Protein AF-A0A1Y4AVF8-F1 (afdb_monomer)

Nearest PDB structures (foldseek):
  4cxf-assembly1_A  TM=6.634E-01  e=3.745E-03  Cupriavidus metallidurans CH34
  5wur-assembly1_A  TM=6.725E-01  e=2.501E-02  Bacillus subtilis subsp. subtilis str. 168
  5wuq-assembly1_A  TM=6.582E-01  e=2.906E-02  Bacillus subtilis subsp. subtilis str. 168
  8z6g-assembly3_F  TM=5.739E-01  e=2.906E-02  Pseudomonas aeruginosa
  8z6g-assembly1_B  TM=5.654E-01  e=3.549E-02  Pseudomonas aeruginosa

Secondary structure (DSSP, 8-state):
--HHHHHHHHHTT-THHHHHHHHHHHHHHHHHHHHHH--HHHHHHHHHHHHHHHHHHTTT---SSHHHHHHHHHHHHHHHHHHHHHTT----HHHHHHHHHHTTS-TT----SHHHHHHHHHHHHHHHHHS-HHHHHHHIIIIIS---S--

Solvent-accessible surface area (backbone atoms only — not comparable to full-atom values): 8535 Å² total; per-residue (Å²): 135,56,66,68,58,41,52,48,29,31,62,70,69,39,75,62,24,55,55,56,44,42,72,74,42,36,69,60,44,47,48,30,20,33,35,50,50,73,36,74,65,63,23,53,51,36,50,55,53,30,50,53,50,51,57,66,48,28,56,86,62,79,70,93,51,51,68,62,54,52,48,52,48,32,48,54,46,21,51,51,50,31,50,65,69,37,76,76,75,68,90,54,73,41,55,53,61,48,57,67,41,52,87,72,48,76,85,84,72,81,77,80,45,71,67,55,50,52,51,48,52,53,49,54,52,48,55,54,66,74,41,54,70,71,58,36,49,52,50,40,38,43,73,71,44,31,46,74,93,74,132

Mean predicted aligned error: 6.61 Å

Radius of gyration: 16.79 Å; Cα contacts (8 Å, |Δi|>4): 113; chains: 1; bounding box: 40×38×42 Å

Foldseek 3Di:
DDLQVLLVCLQVVHPVSLVVCCVVCVVLLLQLLCLQQVDNVLSVVLSVVLSVVVSVPRPPDDDPDNNLVSSVSSNVSSNVSNCVVPVPDDDDNVVVLVVVCVVVDDPDDPPPDPVSVVVVVVVVVVVLVPDDPVVSVVCCVVNVSSHDPPD

Structure (mmCIF, N/CA/C/O backbone):
data_AF-A0A1Y4AVF8-F1
#
_entry.id   AF-A0A1Y4AVF8-F1
#
loop_
_atom_site.group_PDB
_atom_site.id
_atom_site.type_symbol
_atom_site.label_atom_id
_atom_site.label_alt_id
_atom_site.label_comp_id
_atom_site.label_asym_id
_atom_site.label_entity_id
_atom_site.label_seq_id
_atom_site.pdbx_PDB_ins_code
_atom_site.Cartn_x
_atom_site.Cartn_y
_atom_site.Cartn_z
_atom_site.occupancy
_atom_site.B_iso_or_equiv
_atom_site.auth_seq_id
_atom_site.auth_comp_id
_atom_site.auth_asym_id
_atom_site.auth_atom_id
_atom_site.pdbx_PDB_model_num
ATOM 1 N N . MET A 1 1 ? -3.841 -8.814 15.490 1.00 88.88 1 MET A N 1
ATOM 2 C CA . MET A 1 1 ? -5.125 -9.276 14.927 1.00 88.88 1 MET A CA 1
ATOM 3 C C . MET A 1 1 ? -4.905 -9.819 13.516 1.00 88.88 1 MET A C 1
ATOM 5 O O . MET A 1 1 ? -4.025 -9.309 12.820 1.00 88.88 1 MET A O 1
ATOM 9 N N . GLU A 1 2 ? -5.635 -10.855 13.092 1.00 96.06 2 GLU A N 1
ATOM 10 C CA . GLU A 1 2 ? -5.520 -11.417 11.736 1.00 96.06 2 GLU A CA 1
ATOM 11 C C . GLU A 1 2 ? -6.298 -10.594 10.700 1.00 96.06 2 GLU A C 1
ATOM 13 O O . GLU A 1 2 ? -7.230 -9.870 11.035 1.00 96.06 2 GLU A O 1
ATOM 18 N N . ASP A 1 3 ? -5.925 -10.704 9.421 1.00 97.31 3 ASP A N 1
ATOM 19 C CA . ASP A 1 3 ? -6.510 -9.893 8.334 1.00 97.31 3 ASP A CA 1
ATOM 20 C C . ASP A 1 3 ? -8.029 -10.067 8.239 1.00 97.31 3 ASP A C 1
ATOM 22 O O . ASP A 1 3 ? -8.764 -9.103 8.043 1.00 97.31 3 ASP A O 1
ATOM 26 N N . LYS A 1 4 ? -8.504 -11.308 8.393 1.00 96.81 4 LYS A N 1
ATOM 27 C CA . LYS A 1 4 ? -9.930 -11.647 8.309 1.00 96.81 4 LYS A CA 1
ATOM 28 C C . LYS A 1 4 ? -10.741 -11.002 9.429 1.00 96.81 4 LYS A C 1
ATOM 30 O O . LYS A 1 4 ? -11.866 -10.586 9.176 1.00 96.81 4 LYS A O 1
ATOM 35 N N . ASP A 1 5 ? -10.161 -10.895 10.621 1.00 97.81 5 ASP A N 1
ATOM 36 C CA . ASP A 1 5 ? -10.821 -10.286 11.774 1.00 97.81 5 ASP A CA 1
ATOM 37 C C . ASP A 1 5 ? -10.918 -8.767 11.586 1.00 97.81 5 ASP A C 1
ATOM 39 O O . ASP A 1 5 ? -11.971 -8.181 11.816 1.00 97.81 5 ASP A O 1
ATOM 43 N N . ILE A 1 6 ? -9.858 -8.132 11.065 1.00 98.06 6 ILE A N 1
ATOM 44 C CA . ILE A 1 6 ? -9.886 -6.700 10.735 1.00 98.06 6 ILE A CA 1
ATOM 45 C C . ILE A 1 6 ? -10.943 -6.418 9.655 1.00 98.06 6 ILE A C 1
ATOM 47 O O . ILE A 1 6 ? -11.723 -5.475 9.782 1.00 98.06 6 ILE A O 1
ATOM 51 N N . ILE A 1 7 ? -11.020 -7.250 8.607 1.00 97.56 7 ILE A N 1
ATOM 52 C CA . ILE A 1 7 ? -12.055 -7.123 7.566 1.00 97.56 7 ILE A CA 1
ATOM 53 C C . ILE A 1 7 ? -13.461 -7.302 8.160 1.00 97.56 7 ILE A C 1
ATOM 55 O O . ILE A 1 7 ? -14.370 -6.558 7.787 1.00 97.56 7 ILE A O 1
ATOM 59 N N . ALA A 1 8 ? -13.648 -8.247 9.087 1.00 97.94 8 ALA A N 1
ATOM 60 C CA . ALA A 1 8 ? -14.927 -8.446 9.766 1.00 97.94 8 ALA A CA 1
ATOM 61 C C . ALA A 1 8 ? -15.356 -7.193 10.549 1.00 97.94 8 ALA A C 1
ATOM 63 O O . ALA A 1 8 ? -16.506 -6.776 10.428 1.00 97.94 8 ALA A O 1
ATOM 64 N N . LEU A 1 9 ? -14.428 -6.517 11.239 1.00 98.31 9 LEU A N 1
ATOM 65 C CA . LEU A 1 9 ? -14.717 -5.249 11.922 1.00 98.31 9 LEU A CA 1
ATOM 66 C C . LEU A 1 9 ? -15.191 -4.153 10.952 1.00 98.31 9 LEU A C 1
ATOM 68 O O . LEU A 1 9 ? -16.132 -3.425 11.272 1.00 98.31 9 LEU A O 1
ATOM 72 N N . TYR A 1 10 ? -14.595 -4.044 9.756 1.00 98.12 10 TYR A N 1
ATOM 73 C CA . TYR A 1 10 ? -15.099 -3.121 8.725 1.00 98.12 10 TYR A CA 1
ATOM 74 C C . TYR A 1 10 ? -16.519 -3.484 8.287 1.00 98.12 10 TYR A C 1
ATOM 76 O O . TYR A 1 10 ? -17.352 -2.597 8.091 1.00 98.12 10 TYR A O 1
ATOM 84 N N . TRP A 1 11 ? -16.810 -4.779 8.152 1.00 97.25 11 TRP A N 1
ATOM 85 C CA . TRP A 1 11 ? -18.138 -5.269 7.787 1.00 97.25 11 TRP A CA 1
ATOM 86 C C . TRP A 1 11 ? -19.202 -4.996 8.844 1.00 97.25 11 TRP A C 1
ATOM 88 O O . TRP A 1 11 ? -20.335 -4.659 8.506 1.00 97.25 11 TRP A O 1
ATOM 98 N N . GLU A 1 12 ? -18.816 -5.052 10.110 1.00 97.75 12 GLU A N 1
ATOM 99 C CA . GLU A 1 12 ? -19.647 -4.668 11.248 1.00 97.75 12 GLU A CA 1
ATOM 100 C C . GLU A 1 12 ? -19.745 -3.147 11.431 1.00 97.75 12 GLU A C 1
ATOM 102 O O . GLU A 1 12 ? -20.470 -2.681 12.308 1.00 97.75 12 GLU A O 1
ATOM 107 N N . ARG A 1 13 ? -19.035 -2.362 10.604 1.00 97.25 13 ARG A N 1
ATOM 108 C CA . ARG A 1 13 ? -18.929 -0.899 10.718 1.00 97.25 13 ARG A CA 1
ATOM 109 C C . ARG A 1 13 ? -18.431 -0.467 12.099 1.00 97.25 13 ARG A C 1
ATOM 111 O O . ARG A 1 13 ? -18.878 0.536 12.648 1.00 97.25 13 ARG A O 1
ATOM 118 N N . SER A 1 14 ? -17.479 -1.220 12.643 1.00 97.94 14 SER A N 1
ATOM 119 C CA . SER A 1 14 ? -16.796 -0.913 13.896 1.00 97.94 14 SER A CA 1
ATOM 120 C C . SER A 1 14 ? -15.582 -0.025 13.632 1.00 97.94 14 SER A C 1
ATOM 122 O O . SER A 1 14 ? -14.672 -0.422 12.907 1.00 97.94 14 SER A O 1
ATOM 124 N N . GLU A 1 15 ? -15.522 1.159 14.246 1.00 95.31 15 GLU A N 1
ATOM 125 C CA . GLU A 1 15 ? -14.402 2.107 14.074 1.00 95.31 15 GLU A CA 1
ATOM 126 C C . GLU A 1 15 ? -13.044 1.514 14.482 1.00 95.31 15 GLU A C 1
ATOM 128 O O . GLU A 1 15 ? -12.011 1.886 13.923 1.00 95.31 15 GLU A O 1
ATOM 133 N N . ARG A 1 16 ? -13.044 0.506 15.368 1.00 97.81 16 ARG A N 1
ATOM 134 C CA . ARG A 1 16 ? -11.844 -0.265 15.735 1.00 97.81 16 ARG A CA 1
ATOM 135 C C . ARG A 1 16 ? -11.144 -0.886 14.527 1.00 97.81 16 ARG A C 1
ATOM 137 O O . ARG A 1 16 ? -9.949 -1.141 14.589 1.00 97.81 16 ARG A O 1
ATOM 144 N N . ALA A 1 17 ? -11.858 -1.114 13.423 1.00 97.69 17 ALA A N 1
ATOM 145 C CA . ALA A 1 17 ? -11.267 -1.615 12.190 1.00 97.69 17 ALA A CA 1
ATOM 146 C C . ALA A 1 17 ? -10.122 -0.718 11.692 1.00 97.69 17 ALA A C 1
ATOM 148 O O . ALA A 1 17 ? -9.096 -1.231 11.249 1.00 97.69 17 ALA A O 1
ATOM 149 N N . ILE A 1 18 ? -10.273 0.608 11.797 1.00 97.62 18 ILE A N 1
ATOM 150 C CA . ILE A 1 18 ? -9.254 1.575 11.368 1.00 97.62 18 ILE A CA 1
ATOM 151 C C . ILE A 1 18 ? -8.030 1.487 12.279 1.00 97.62 18 ILE A C 1
ATOM 153 O O . ILE A 1 18 ? -6.913 1.366 11.783 1.00 97.62 18 ILE A O 1
ATOM 157 N N . GLU A 1 19 ? -8.243 1.467 13.596 1.00 97.88 19 GLU A N 1
ATOM 158 C CA . GLU A 1 19 ? -7.172 1.343 14.589 1.00 97.88 19 GLU A CA 1
ATOM 159 C C . GLU A 1 19 ? -6.361 0.056 14.381 1.00 97.88 19 GLU A C 1
ATOM 161 O O . GLU A 1 19 ? -5.141 0.102 14.245 1.00 97.88 19 GLU A O 1
ATOM 166 N N . GLU A 1 20 ? -7.028 -1.093 14.258 1.00 98.38 20 GLU A N 1
ATOM 167 C CA . GLU A 1 20 ? -6.359 -2.381 14.040 1.00 98.38 20 GLU A CA 1
ATOM 168 C C . GLU A 1 20 ? -5.647 -2.435 12.675 1.00 98.38 20 GLU A C 1
ATOM 170 O O . GLU A 1 20 ? -4.602 -3.080 12.536 1.00 98.38 20 GLU A O 1
ATOM 175 N N . THR A 1 21 ? -6.165 -1.721 11.666 1.00 98.06 21 THR A N 1
ATOM 176 C CA . THR A 1 21 ? -5.493 -1.571 10.366 1.00 98.06 21 THR A CA 1
ATOM 177 C C . THR A 1 21 ? -4.218 -0.737 10.490 1.00 98.06 21 THR A C 1
ATOM 179 O O . THR A 1 21 ? -3.180 -1.156 9.970 1.00 98.06 21 THR A O 1
ATOM 182 N N . ASP A 1 22 ? -4.259 0.407 11.182 1.00 97.81 22 ASP A N 1
ATOM 183 C CA . ASP A 1 22 ? -3.085 1.271 11.367 1.00 97.81 22 ASP A CA 1
ATOM 184 C C . ASP A 1 22 ? -2.033 0.609 12.267 1.00 97.81 22 ASP A C 1
ATOM 186 O O . ASP A 1 22 ? -0.846 0.633 11.946 1.00 97.81 22 ASP A O 1
ATOM 190 N N . ILE A 1 23 ? -2.449 -0.098 13.322 1.00 98.12 23 ILE A N 1
ATOM 191 C CA . ILE A 1 23 ? -1.538 -0.897 14.155 1.00 98.12 23 ILE A CA 1
ATOM 192 C C . ILE A 1 23 ? -0.801 -1.933 13.300 1.00 98.12 23 ILE A C 1
ATOM 194 O O . ILE A 1 23 ? 0.414 -2.099 13.428 1.00 98.12 23 ILE A O 1
ATOM 198 N N . LYS A 1 24 ? -1.518 -2.642 12.418 1.00 98.25 24 LYS A N 1
ATOM 199 C CA . LYS A 1 24 ? -0.934 -3.745 11.646 1.00 98.25 24 LYS A CA 1
ATOM 200 C C . LYS A 1 24 ? -0.113 -3.282 10.443 1.00 98.25 24 LYS A C 1
ATOM 202 O O . LYS A 1 24 ? 0.933 -3.866 10.162 1.00 98.25 24 LYS A O 1
ATOM 207 N N . TYR A 1 25 ? -0.572 -2.265 9.717 1.00 97.94 25 TYR A N 1
ATOM 208 C CA . TYR A 1 25 ? 0.018 -1.862 8.435 1.00 97.94 25 TYR A CA 1
ATOM 209 C C . TYR A 1 25 ? 0.449 -0.407 8.366 1.00 97.94 25 TYR A C 1
ATOM 211 O O . TYR A 1 25 ? 1.105 -0.029 7.396 1.00 97.94 25 TYR A O 1
ATOM 219 N N . GLY A 1 26 ? 0.128 0.409 9.362 1.00 97.25 26 GLY A N 1
ATOM 220 C CA . GLY A 1 26 ? 0.353 1.848 9.338 1.00 97.25 26 GLY A CA 1
ATOM 221 C C . GLY A 1 26 ? 1.802 2.237 9.090 1.00 97.25 26 GLY A C 1
ATOM 222 O O . GLY A 1 26 ? 2.059 3.162 8.323 1.00 97.25 26 GLY A O 1
ATOM 223 N N . ARG A 1 27 ? 2.768 1.519 9.679 1.00 97.06 27 ARG A N 1
ATOM 224 C CA . ARG A 1 27 ? 4.199 1.769 9.427 1.00 97.06 27 ARG A CA 1
ATOM 225 C C . ARG A 1 27 ? 4.559 1.557 7.956 1.00 97.06 27 ARG A C 1
ATOM 227 O O . ARG A 1 27 ? 5.198 2.411 7.354 1.00 97.06 27 ARG A O 1
ATOM 234 N N . LEU A 1 28 ? 4.125 0.435 7.381 1.00 96.38 28 LEU A N 1
ATOM 235 C CA . LEU A 1 28 ? 4.370 0.118 5.975 1.00 96.38 28 LEU A CA 1
ATOM 236 C C . LEU A 1 28 ? 3.682 1.131 5.056 1.00 96.38 28 LEU A C 1
ATOM 238 O O . LEU A 1 28 ? 4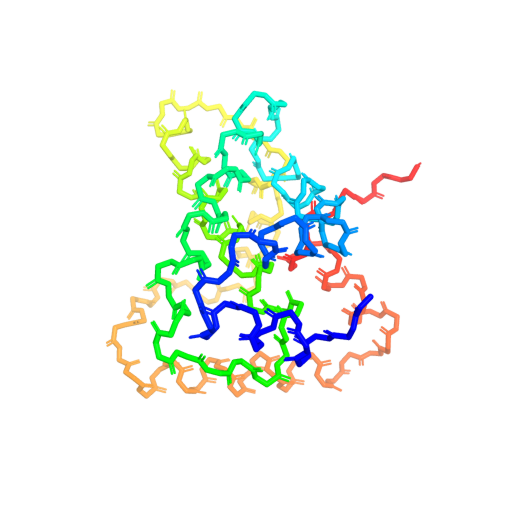.283 1.602 4.101 1.00 96.38 28 LEU A O 1
ATOM 242 N N . CYS A 1 29 ? 2.438 1.495 5.361 1.00 97.75 29 CYS A N 1
ATOM 243 C CA . CYS A 1 29 ? 1.678 2.449 4.563 1.00 97.75 29 CYS A CA 1
ATOM 244 C C . CYS A 1 29 ? 2.345 3.829 4.562 1.00 97.75 29 CYS A C 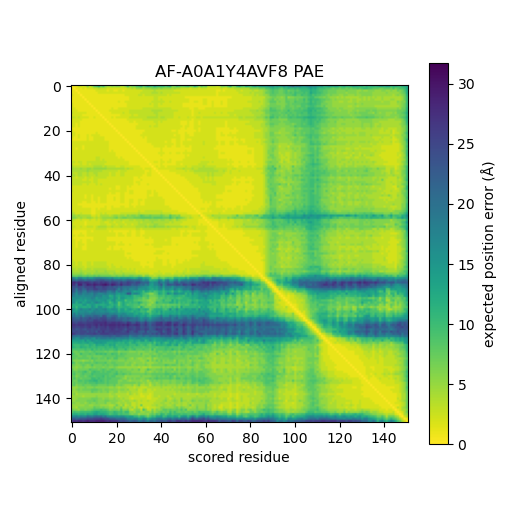1
ATOM 246 O O . CYS A 1 29 ? 2.536 4.406 3.493 1.00 97.75 29 CYS A O 1
ATOM 248 N N . ARG A 1 30 ? 2.767 4.325 5.735 1.00 97.31 30 ARG A N 1
ATOM 249 C CA . ARG A 1 30 ? 3.530 5.577 5.847 1.00 97.31 30 ARG A CA 1
ATOM 250 C C . ARG A 1 30 ? 4.842 5.502 5.070 1.00 97.31 30 ARG A C 1
ATOM 252 O O . ARG A 1 30 ? 5.158 6.452 4.371 1.00 97.31 30 ARG A O 1
ATOM 259 N N . SER A 1 31 ? 5.559 4.376 5.128 1.00 95.56 31 SER A N 1
ATOM 260 C CA . SER A 1 31 ? 6.795 4.170 4.356 1.00 95.56 31 SER A CA 1
ATOM 261 C C . SER A 1 31 ? 6.561 4.269 2.846 1.00 95.56 31 SER A C 1
ATOM 263 O O . SER A 1 31 ? 7.266 5.012 2.175 1.00 95.56 31 SER A O 1
ATOM 265 N N . ILE A 1 32 ? 5.539 3.579 2.324 1.00 94.56 32 ILE A N 1
ATOM 266 C CA . ILE A 1 32 ? 5.163 3.644 0.901 1.00 94.56 32 ILE A CA 1
ATOM 267 C C . ILE A 1 32 ? 4.818 5.081 0.511 1.00 94.56 32 ILE A C 1
ATOM 269 O O . ILE A 1 32 ? 5.267 5.574 -0.519 1.00 94.56 32 ILE A O 1
ATOM 273 N N . SER A 1 33 ? 4.001 5.749 1.328 1.00 95.44 33 SER A N 1
ATOM 274 C CA . SER A 1 33 ? 3.566 7.110 1.037 1.00 95.44 33 SER A CA 1
ATOM 275 C C . SER A 1 33 ? 4.749 8.075 1.038 1.00 95.44 33 SER A C 1
ATOM 277 O O . SER A 1 33 ? 4.924 8.801 0.064 1.00 95.44 33 SER A O 1
ATOM 279 N N . MET A 1 34 ? 5.622 8.005 2.049 1.00 94.25 34 MET A N 1
ATOM 280 C CA . MET A 1 34 ? 6.861 8.786 2.111 1.00 94.25 34 MET A CA 1
ATOM 281 C C . MET A 1 34 ? 7.753 8.559 0.891 1.00 94.25 34 MET A C 1
ATOM 283 O O . MET A 1 34 ? 8.224 9.533 0.320 1.00 94.25 34 MET A O 1
ATOM 287 N N . GLY A 1 35 ? 7.932 7.312 0.445 1.00 90.44 35 GLY A N 1
ATOM 288 C CA . GLY A 1 35 ? 8.729 7.005 -0.748 1.00 90.44 35 GLY A CA 1
ATOM 289 C C . GLY A 1 35 ? 8.180 7.610 -2.048 1.00 90.44 35 GLY A C 1
ATOM 290 O O . GLY A 1 35 ? 8.917 7.749 -3.020 1.00 90.44 35 GLY A O 1
ATOM 291 N N . ILE A 1 36 ? 6.896 7.988 -2.074 1.00 90.69 36 ILE A N 1
ATOM 292 C CA . ILE A 1 36 ? 6.229 8.577 -3.243 1.00 90.69 36 ILE A CA 1
ATOM 293 C C . ILE A 1 36 ? 6.126 10.102 -3.132 1.00 90.69 36 ILE A C 1
ATOM 295 O O . ILE A 1 36 ? 6.495 10.805 -4.071 1.00 90.69 36 ILE A O 1
ATOM 299 N N . VAL A 1 37 ? 5.581 10.620 -2.024 1.00 91.25 37 VAL A N 1
ATOM 300 C CA . VAL A 1 37 ? 5.322 12.062 -1.863 1.00 91.25 37 VAL A CA 1
ATOM 301 C C . VAL A 1 37 ? 6.516 12.841 -1.314 1.00 91.25 37 VAL A C 1
ATOM 303 O O . VAL A 1 37 ? 6.562 14.049 -1.516 1.00 91.25 37 VAL A O 1
ATOM 306 N N . ASP A 1 38 ? 7.458 12.172 -0.643 1.00 89.50 38 ASP A N 1
ATOM 307 C CA . ASP A 1 38 ? 8.667 12.763 -0.044 1.00 89.50 38 ASP A CA 1
ATOM 308 C C . ASP A 1 38 ? 8.402 13.962 0.899 1.00 89.50 38 ASP A C 1
ATOM 310 O O . ASP A 1 38 ? 9.223 14.859 1.067 1.00 89.50 38 ASP A O 1
ATOM 314 N N . ASP A 1 39 ? 7.229 13.988 1.542 1.00 91.56 39 ASP A N 1
ATOM 315 C CA . ASP A 1 39 ? 6.845 14.996 2.533 1.00 91.56 39 ASP A CA 1
ATOM 316 C C . ASP A 1 39 ? 6.015 14.359 3.655 1.00 91.56 39 ASP A C 1
ATOM 318 O O . ASP A 1 39 ? 5.047 13.633 3.415 1.00 91.56 39 ASP A O 1
ATOM 322 N N . THR A 1 40 ? 6.390 14.627 4.910 1.00 93.75 40 THR A N 1
ATOM 323 C CA . THR A 1 40 ? 5.733 14.030 6.083 1.00 93.75 40 THR A CA 1
ATOM 324 C C . THR A 1 40 ? 4.276 14.459 6.226 1.00 93.75 40 THR A C 1
ATOM 326 O O . THR A 1 40 ? 3.444 13.644 6.618 1.00 93.75 40 THR A O 1
ATOM 329 N N . ARG A 1 41 ? 3.940 15.721 5.936 1.00 94.19 41 ARG A N 1
ATOM 330 C CA . ARG A 1 41 ? 2.570 16.226 6.110 1.00 94.19 41 ARG A CA 1
ATOM 331 C C . ARG A 1 41 ? 1.652 15.652 5.045 1.00 94.19 41 ARG A C 1
ATOM 333 O O . ARG A 1 41 ? 0.582 15.154 5.387 1.00 94.19 41 ARG A O 1
ATOM 340 N N . ASP A 1 42 ? 2.103 15.658 3.797 1.00 94.25 42 ASP A N 1
ATOM 341 C CA . ASP A 1 42 ? 1.365 15.058 2.690 1.00 94.25 42 ASP A CA 1
ATOM 342 C C . ASP A 1 42 ? 1.206 13.549 2.895 1.00 94.25 42 ASP A C 1
ATOM 344 O O . ASP A 1 42 ? 0.150 12.989 2.602 1.00 94.25 42 ASP A O 1
ATOM 348 N N . SER A 1 43 ? 2.224 12.884 3.449 1.00 96.19 43 SER A N 1
ATOM 349 C CA . SER A 1 43 ? 2.148 11.463 3.776 1.00 96.19 43 SER A CA 1
ATOM 350 C C . SER A 1 43 ? 1.074 11.178 4.826 1.00 96.19 43 SER A C 1
ATOM 352 O O . SER A 1 43 ? 0.231 10.312 4.600 1.00 96.19 43 SER A O 1
ATOM 354 N N . GLU A 1 44 ? 1.036 11.927 5.930 1.00 97.00 44 GLU A N 1
ATOM 355 C CA . GLU A 1 44 ? 0.005 11.756 6.965 1.00 97.00 44 GLU A CA 1
ATOM 356 C C . GLU A 1 44 ? -1.409 12.087 6.448 1.00 97.00 44 GLU A C 1
ATOM 358 O O . GLU A 1 44 ? -2.363 11.381 6.781 1.00 97.00 44 GLU A O 1
ATOM 363 N N . GLU A 1 45 ? -1.566 13.100 5.586 1.00 97.00 45 GLU A N 1
ATOM 364 C CA . GLU A 1 45 ? -2.849 13.391 4.924 1.00 97.00 45 GLU A CA 1
ATOM 365 C C . GLU A 1 45 ? -3.301 12.211 4.053 1.00 97.00 45 GLU A C 1
ATOM 367 O O . GLU A 1 45 ? -4.425 11.726 4.193 1.00 97.00 45 GLU A O 1
ATOM 372 N N . VAL A 1 46 ? -2.400 11.674 3.223 1.00 98.00 46 VAL A N 1
ATOM 373 C CA . VAL A 1 46 ? -2.683 10.504 2.381 1.00 98.00 46 VAL A CA 1
ATOM 374 C C . VAL A 1 46 ? -3.072 9.284 3.216 1.00 98.00 46 VAL A C 1
ATOM 376 O O . VAL A 1 46 ? -3.954 8.524 2.811 1.00 98.00 46 VAL A O 1
ATOM 379 N N . ILE A 1 47 ? -2.442 9.065 4.370 1.00 98.19 47 ILE A N 1
ATOM 380 C CA . ILE A 1 47 ? -2.765 7.935 5.249 1.00 98.19 47 ILE A CA 1
ATOM 381 C C . ILE A 1 47 ? -4.168 8.079 5.837 1.00 98.19 47 ILE A C 1
ATOM 383 O O . ILE A 1 47 ? -4.944 7.122 5.792 1.00 98.19 47 ILE A O 1
ATOM 387 N N . ASN A 1 48 ? -4.536 9.274 6.294 1.00 97.44 48 ASN A N 1
ATOM 388 C CA . ASN A 1 48 ? -5.890 9.543 6.775 1.00 97.44 48 ASN A CA 1
ATOM 389 C C . ASN A 1 48 ? -6.940 9.340 5.670 1.00 97.44 48 ASN A C 1
ATOM 391 O O . ASN A 1 48 ? -7.936 8.639 5.880 1.00 97.44 48 ASN A O 1
ATOM 395 N N . ASP A 1 49 ? -6.680 9.861 4.469 1.00 98.25 49 ASP A N 1
ATOM 396 C CA . ASP A 1 49 ? -7.537 9.646 3.300 1.00 98.25 49 ASP A CA 1
ATOM 397 C C . ASP A 1 49 ? -7.633 8.159 2.927 1.00 98.25 49 ASP A C 1
ATOM 399 O O . ASP A 1 49 ? -8.688 7.673 2.508 1.00 98.25 49 ASP A O 1
ATOM 403 N N . SER A 1 50 ? -6.545 7.406 3.110 1.00 98.31 50 SER A N 1
ATOM 404 C CA . SER A 1 50 ? -6.499 5.967 2.841 1.00 98.31 50 SER A CA 1
ATOM 405 C C . SER A 1 50 ? -7.394 5.186 3.790 1.00 98.31 50 SER A C 1
ATOM 407 O O . SER A 1 50 ? -8.126 4.308 3.335 1.00 98.31 50 SER A O 1
ATOM 409 N N . TRP A 1 51 ? -7.400 5.513 5.082 1.00 98.06 51 TRP A N 1
ATOM 410 C CA . TRP A 1 51 ? -8.306 4.881 6.044 1.00 98.06 51 TRP A CA 1
ATOM 411 C C . TRP A 1 51 ? -9.765 5.169 5.728 1.00 98.06 51 TRP A C 1
ATOM 413 O O . TRP A 1 51 ? -10.580 4.244 5.721 1.00 98.06 51 TRP A O 1
ATOM 423 N N . LEU A 1 52 ? -10.082 6.408 5.352 1.00 97.88 52 LEU A N 1
ATOM 424 C CA . LEU A 1 52 ? -11.417 6.756 4.883 1.00 97.88 52 LEU A CA 1
ATOM 425 C C . LEU A 1 52 ? -11.790 5.983 3.605 1.00 97.88 52 LEU A C 1
ATOM 427 O O . LEU A 1 52 ? -12.911 5.493 3.474 1.00 97.88 52 LEU A O 1
ATOM 431 N N . ALA A 1 53 ? -10.856 5.811 2.669 1.00 98.00 53 ALA A N 1
ATOM 432 C CA . ALA A 1 53 ? -11.085 5.031 1.456 1.00 98.00 53 ALA A CA 1
ATOM 433 C C . ALA A 1 53 ? -11.282 3.530 1.744 1.00 98.00 53 ALA A C 1
ATOM 435 O O . ALA A 1 53 ? -12.173 2.908 1.161 1.00 98.00 53 ALA A O 1
ATOM 436 N N . VAL A 1 54 ? -10.507 2.937 2.657 1.00 97.81 54 VAL A N 1
ATOM 437 C CA . VAL A 1 54 ? -10.709 1.547 3.105 1.00 97.81 54 VAL A CA 1
ATOM 438 C C . VAL A 1 54 ? -12.092 1.406 3.743 1.00 97.81 54 VAL A C 1
ATOM 440 O O . VAL A 1 54 ? -12.865 0.541 3.334 1.00 97.81 54 VAL A O 1
ATOM 443 N N . TRP A 1 55 ? -12.448 2.316 4.651 1.00 98.12 55 TRP A N 1
ATOM 444 C CA . TRP A 1 55 ? -13.758 2.368 5.298 1.00 98.12 55 TRP A CA 1
ATOM 445 C C . TRP A 1 55 ? -14.919 2.511 4.310 1.00 98.12 55 TRP A C 1
ATOM 447 O O . TRP A 1 55 ? -15.976 1.925 4.508 1.00 98.12 55 TRP A O 1
ATOM 457 N N . ASN A 1 56 ? -14.753 3.274 3.233 1.00 96.88 56 ASN A N 1
ATOM 458 C CA . ASN A 1 56 ? -15.810 3.467 2.237 1.00 96.88 56 ASN A CA 1
ATOM 459 C C . ASN A 1 56 ? -15.916 2.316 1.230 1.00 96.88 56 ASN A C 1
ATOM 461 O O . ASN A 1 56 ? -16.949 2.157 0.585 1.00 96.88 56 ASN A O 1
ATOM 465 N N . THR A 1 57 ? -14.855 1.528 1.061 1.00 96.69 57 THR A N 1
ATOM 466 C CA . THR A 1 57 ? -14.828 0.407 0.107 1.00 96.69 57 THR A CA 1
ATOM 467 C C . THR A 1 57 ? -15.149 -0.944 0.752 1.00 96.69 57 THR A C 1
ATOM 469 O O . THR A 1 57 ? -15.475 -1.902 0.040 1.00 96.69 57 THR A O 1
ATOM 472 N N . LEU A 1 58 ? -15.091 -1.016 2.085 1.00 95.00 58 LEU A N 1
ATOM 473 C CA . LEU A 1 58 ? -15.490 -2.162 2.894 1.00 95.00 58 LEU A CA 1
ATOM 474 C C . LEU A 1 58 ? -16.681 -1.795 3.797 1.00 95.00 58 LEU A C 1
ATOM 476 O O . LEU A 1 58 ? -16.533 -0.940 4.673 1.00 95.00 58 LEU A O 1
ATOM 480 N N . PRO A 1 59 ? -17.838 -2.476 3.677 1.00 89.75 59 PRO A N 1
ATOM 481 C CA . PRO A 1 59 ? -18.308 -3.365 2.591 1.00 89.75 59 PRO A CA 1
ATOM 482 C C . PRO A 1 59 ? -18.578 -2.626 1.258 1.00 89.75 59 PRO A C 1
ATOM 484 O O . PRO A 1 59 ? -18.721 -1.405 1.282 1.00 89.75 59 PRO A O 1
ATOM 487 N N . PRO A 1 60 ? -18.692 -3.317 0.093 1.00 91.88 60 PRO A N 1
ATOM 488 C CA . PRO A 1 60 ? -18.975 -4.752 -0.089 1.00 91.88 60 PRO A CA 1
ATOM 489 C C . PRO A 1 60 ? -17.767 -5.639 -0.425 1.00 91.88 60 PRO A C 1
ATOM 491 O O . PRO A 1 60 ? -17.937 -6.835 -0.661 1.00 91.88 60 PRO A O 1
ATOM 494 N N . GLN A 1 61 ? -16.553 -5.091 -0.511 1.00 93.38 61 GLN A N 1
ATOM 495 C CA . GLN A 1 61 ? -15.404 -5.898 -0.928 1.00 93.38 61 GLN A CA 1
ATOM 496 C C . GLN A 1 61 ? -14.960 -6.864 0.186 1.00 93.38 61 GLN A C 1
ATOM 498 O O . GLN A 1 61 ? -15.107 -6.587 1.376 1.00 93.38 61 GLN A O 1
ATOM 503 N N . TRP A 1 62 ? -14.401 -8.009 -0.210 1.00 94.25 62 TRP A N 1
ATOM 504 C CA . TRP A 1 62 ? -13.722 -8.943 0.693 1.00 94.25 62 TRP A CA 1
ATOM 505 C C . TRP A 1 62 ? -12.367 -9.331 0.086 1.00 94.25 62 TRP A C 1
ATOM 507 O O . TRP A 1 62 ? -12.276 -10.285 -0.696 1.00 94.25 62 TRP A O 1
ATOM 517 N N . PRO A 1 63 ? -11.305 -8.556 0.358 1.00 93.50 63 PRO A N 1
ATOM 518 C CA . PRO A 1 63 ? -10.009 -8.778 -0.263 1.00 93.50 63 PRO A CA 1
ATOM 519 C C . PRO A 1 63 ? -9.410 -10.131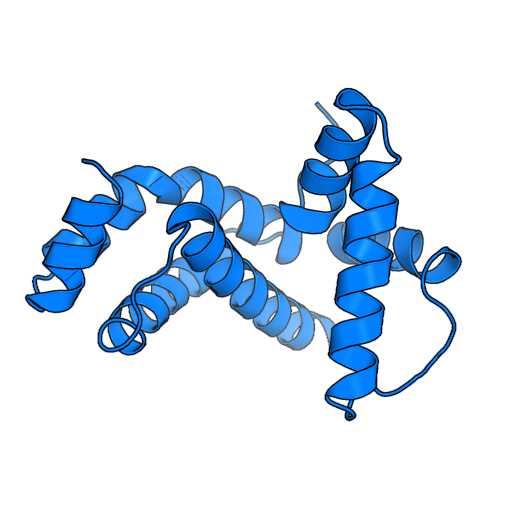 0.133 1.00 93.50 63 PRO A C 1
ATOM 521 O O . PRO A 1 63 ? -9.361 -10.478 1.309 1.00 93.50 63 PRO A O 1
ATOM 524 N N . LYS A 1 64 ? -8.887 -10.881 -0.846 1.00 92.94 64 LYS A N 1
ATOM 525 C CA . LYS A 1 64 ? -8.157 -12.136 -0.578 1.00 92.94 64 LYS A CA 1
ATOM 526 C C . LYS A 1 64 ? -6.838 -11.897 0.166 1.00 92.94 64 LYS A C 1
ATOM 528 O O . LYS A 1 64 ? -6.452 -12.714 0.992 1.00 92.94 64 LYS A O 1
ATOM 533 N N . LEU A 1 65 ? -6.158 -10.792 -0.149 1.00 94.94 65 LEU A N 1
ATOM 534 C CA . LEU A 1 65 ? -4.908 -10.352 0.472 1.00 94.94 65 LEU A CA 1
ATOM 535 C C . LEU A 1 65 ? -5.101 -8.926 0.989 1.00 94.94 65 LEU A C 1
ATOM 537 O O . LEU A 1 65 ? -5.021 -7.967 0.217 1.00 94.94 65 LEU A O 1
ATOM 541 N N . PHE A 1 66 ? -5.388 -8.786 2.282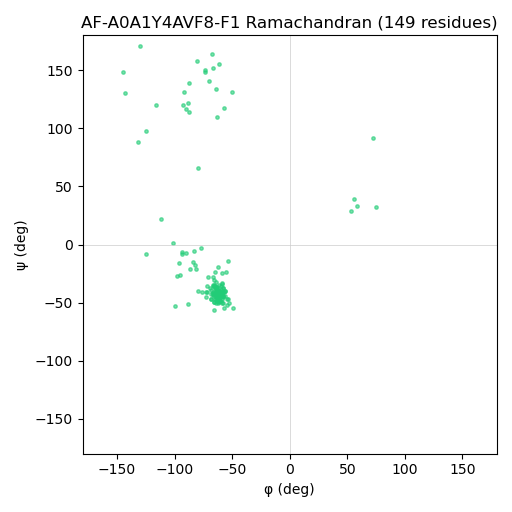 1.00 97.00 66 PHE A N 1
ATOM 542 C CA . PHE A 1 66 ? -5.747 -7.495 2.865 1.00 97.00 66 PHE A CA 1
ATOM 543 C C . PHE A 1 66 ? -4.573 -6.511 2.851 1.00 97.00 66 PHE A C 1
ATOM 545 O O . PHE A 1 66 ? -4.745 -5.371 2.422 1.00 97.00 66 PHE A O 1
ATOM 552 N N . LYS A 1 67 ? -3.358 -6.981 3.170 1.00 95.94 67 LYS A N 1
ATOM 553 C CA . LYS A 1 67 ? -2.120 -6.191 3.041 1.00 95.94 67 LYS A CA 1
ATOM 554 C C . LYS A 1 67 ? -1.998 -5.529 1.662 1.00 95.94 67 LYS A C 1
ATOM 556 O O . LYS A 1 67 ? -1.861 -4.315 1.566 1.00 95.94 67 LYS A O 1
ATOM 561 N N . ALA A 1 68 ? -2.091 -6.315 0.587 1.00 93.62 68 ALA A N 1
ATOM 562 C CA . ALA A 1 68 ? -1.961 -5.801 -0.779 1.00 93.62 68 ALA A CA 1
ATOM 563 C C . ALA A 1 68 ? -3.092 -4.825 -1.142 1.00 93.62 68 ALA A C 1
ATOM 565 O O . ALA A 1 68 ? -2.860 -3.835 -1.834 1.00 93.62 68 ALA A O 1
ATOM 566 N N . TYR A 1 69 ? -4.307 -5.086 -0.653 1.00 96.94 69 TYR A N 1
ATOM 567 C CA . TYR A 1 69 ? -5.461 -4.217 -0.854 1.00 96.94 69 TYR A CA 1
ATOM 568 C C . TYR A 1 69 ? -5.257 -2.826 -0.244 1.00 96.94 69 TYR A C 1
ATOM 570 O O . TYR A 1 69 ? -5.435 -1.826 -0.941 1.00 96.94 69 TYR A O 1
ATOM 578 N N . VAL A 1 70 ? -4.834 -2.777 1.021 1.00 97.62 70 VAL A N 1
ATOM 579 C CA . VAL A 1 70 ? -4.547 -1.534 1.746 1.00 97.62 70 VAL A CA 1
ATOM 580 C C . VAL A 1 70 ? -3.378 -0.789 1.100 1.00 97.62 70 VAL A C 1
ATOM 582 O O . VAL A 1 70 ? -3.526 0.378 0.745 1.00 97.62 70 VAL A O 1
ATOM 585 N N . CYS A 1 71 ? -2.251 -1.468 0.849 1.00 96.50 71 CYS A N 1
ATOM 586 C CA . CYS A 1 71 ? -1.084 -0.850 0.212 1.00 96.50 71 CYS A CA 1
ATOM 587 C C . CYS A 1 71 ? -1.421 -0.254 -1.162 1.00 96.50 71 CYS A C 1
ATOM 589 O O . CYS A 1 71 ? -0.936 0.822 -1.495 1.00 96.50 71 CYS A O 1
ATOM 591 N N . ARG A 1 72 ? -2.283 -0.913 -1.950 1.00 96.00 72 ARG A N 1
ATOM 592 C CA . ARG A 1 72 ? -2.739 -0.389 -3.245 1.00 96.00 72 ARG A CA 1
ATOM 593 C C . ARG A 1 72 ? -3.529 0.912 -3.094 1.00 96.00 72 ARG A C 1
ATOM 595 O O . ARG A 1 72 ? -3.356 1.809 -3.913 1.00 96.00 72 ARG A O 1
ATOM 602 N N . ILE A 1 73 ? -4.407 1.011 -2.093 1.00 97.56 73 ILE A N 1
ATOM 603 C CA . ILE A 1 73 ? -5.175 2.240 -1.831 1.00 97.56 73 ILE A CA 1
ATOM 604 C C . ILE A 1 73 ? -4.222 3.381 -1.483 1.00 97.56 73 ILE A C 1
ATOM 606 O O . ILE A 1 73 ? -4.280 4.422 -2.136 1.00 97.56 73 ILE A O 1
ATOM 610 N N . VAL A 1 74 ? -3.311 3.142 -0.535 1.00 97.94 74 VAL A N 1
ATOM 611 C CA . VAL A 1 74 ? -2.305 4.122 -0.099 1.00 97.94 74 VAL A CA 1
ATOM 612 C C . VAL A 1 74 ? -1.472 4.584 -1.283 1.00 97.94 74 VAL A C 1
ATOM 614 O O . VAL A 1 74 ? -1.477 5.765 -1.602 1.00 97.94 74 VAL A O 1
ATOM 617 N N . LYS A 1 75 ? -0.866 3.648 -2.022 1.00 94.81 75 LYS A N 1
ATOM 618 C CA . LYS A 1 75 ? -0.057 3.954 -3.203 1.00 94.81 75 LYS A CA 1
ATOM 619 C C . LYS A 1 75 ? -0.817 4.794 -4.226 1.00 94.81 75 LYS A C 1
ATOM 621 O O . LYS A 1 75 ? -0.294 5.789 -4.712 1.00 94.81 75 LYS A O 1
ATOM 626 N N . ASN A 1 76 ? -2.059 4.431 -4.546 1.00 94.38 76 ASN A N 1
ATOM 627 C CA . ASN A 1 76 ? -2.857 5.178 -5.519 1.00 94.38 76 ASN A CA 1
ATOM 628 C C . ASN A 1 76 ? -3.166 6.607 -5.053 1.00 94.38 76 ASN A C 1
ATOM 630 O O . ASN A 1 76 ? -3.201 7.519 -5.878 1.00 94.38 76 ASN A O 1
ATOM 634 N N . LEU A 1 77 ? -3.414 6.813 -3.758 1.00 97.06 77 LEU A N 1
ATOM 635 C CA . LEU A 1 77 ? -3.641 8.145 -3.197 1.00 97.06 77 LEU A CA 1
ATOM 636 C C . LEU A 1 77 ? -2.340 8.954 -3.122 1.00 97.06 77 LEU A C 1
ATOM 638 O O . LEU A 1 77 ? -2.343 10.112 -3.539 1.00 97.06 77 LEU A O 1
ATOM 642 N N . SER A 1 78 ? -1.221 8.339 -2.727 1.00 95.19 78 SER A N 1
ATOM 643 C CA . SER A 1 78 ? 0.110 8.958 -2.769 1.00 95.19 78 SER A CA 1
ATOM 644 C C . SER A 1 78 ? 0.468 9.405 -4.186 1.00 95.19 78 SER A C 1
ATOM 646 O O . SER A 1 78 ? 0.898 10.534 -4.376 1.00 95.19 78 SER A O 1
ATOM 648 N N . LEU A 1 79 ? 0.215 8.575 -5.205 1.00 91.06 79 LEU A N 1
ATOM 649 C CA . LEU A 1 79 ? 0.460 8.921 -6.611 1.00 91.06 79 LEU A CA 1
ATOM 650 C C . LEU A 1 79 ? -0.396 10.093 -7.091 1.00 91.06 79 LEU A C 1
ATOM 652 O O . LEU A 1 79 ? 0.086 10.954 -7.829 1.00 91.06 79 LEU A O 1
ATOM 656 N N . LYS A 1 80 ? -1.665 10.148 -6.671 1.00 92.12 80 LYS A N 1
ATOM 657 C CA . LYS A 1 80 ? -2.546 11.285 -6.973 1.00 92.12 80 LYS A CA 1
ATOM 658 C C . LYS A 1 80 ? -2.033 12.568 -6.323 1.00 92.12 80 LYS A C 1
ATOM 660 O O . LYS A 1 80 ? -1.984 13.592 -7.002 1.00 92.12 80 LYS A O 1
ATOM 665 N N . ARG A 1 81 ? -1.622 12.507 -5.050 1.00 92.69 81 ARG A N 1
ATOM 666 C CA . ARG A 1 81 ? -1.020 13.638 -4.326 1.00 92.69 81 ARG A CA 1
ATOM 667 C C . ARG A 1 81 ? 0.275 14.093 -4.991 1.00 92.69 81 ARG A C 1
ATOM 669 O O . ARG A 1 81 ? 0.415 15.270 -5.299 1.00 92.69 81 ARG A O 1
ATOM 676 N N . PHE A 1 82 ? 1.164 13.152 -5.296 1.00 89.12 82 PHE A N 1
ATOM 677 C CA . PHE A 1 82 ? 2.410 13.400 -6.010 1.00 89.12 82 PHE A CA 1
ATOM 678 C C . PHE A 1 82 ? 2.155 14.108 -7.345 1.00 89.12 82 PHE A C 1
ATOM 680 O O . PHE A 1 82 ? 2.683 15.188 -7.584 1.00 89.12 82 PHE A O 1
ATOM 687 N N . THR A 1 83 ? 1.260 13.569 -8.177 1.00 86.25 83 THR A N 1
ATOM 688 C CA . THR A 1 83 ? 0.904 14.179 -9.469 1.00 86.25 83 THR A CA 1
ATOM 689 C C . THR A 1 83 ? 0.352 15.596 -9.290 1.00 86.25 83 THR A C 1
ATOM 691 O O . THR A 1 83 ? 0.718 16.497 -10.041 1.00 86.25 83 THR 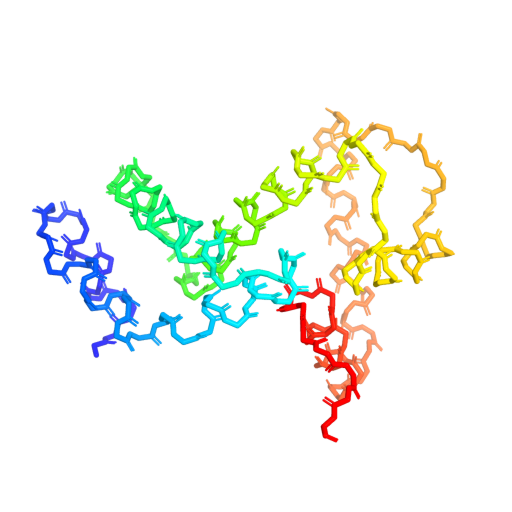A O 1
ATOM 694 N N . HIS A 1 84 ? -0.502 15.818 -8.285 1.00 87.62 84 HIS A N 1
ATOM 695 C CA . HIS A 1 84 ? -1.053 17.138 -7.975 1.00 87.62 84 HIS A CA 1
ATOM 696 C C . HIS A 1 84 ? 0.038 18.149 -7.590 1.00 87.62 84 HIS A C 1
ATOM 698 O O . HIS A 1 84 ? 0.060 19.259 -8.122 1.00 87.62 84 HIS A O 1
ATOM 704 N N . ASN A 1 85 ? 0.972 17.751 -6.726 1.00 83.88 85 ASN A N 1
ATOM 705 C CA . ASN A 1 85 ? 2.073 18.596 -6.265 1.00 83.88 85 ASN A CA 1
ATOM 706 C C . ASN A 1 85 ? 3.096 18.884 -7.382 1.00 83.88 85 ASN A C 1
ATOM 708 O O . ASN A 1 85 ? 3.626 19.993 -7.483 1.00 83.88 85 ASN A O 1
ATOM 712 N N . HIS A 1 86 ? 3.367 17.893 -8.237 1.00 75.00 86 HIS A N 1
AT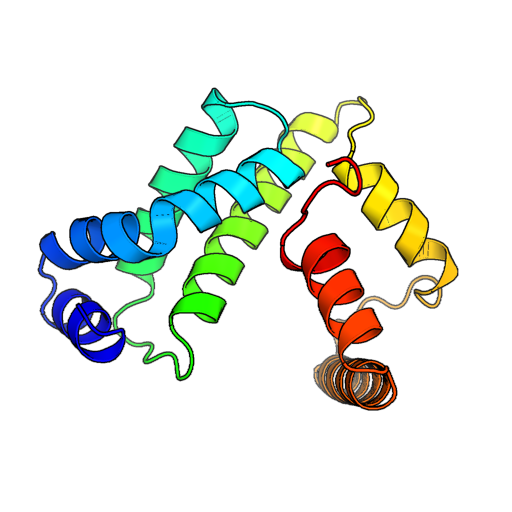OM 713 C CA . HIS A 1 86 ? 4.420 17.939 -9.256 1.00 75.00 86 HIS A CA 1
ATOM 714 C C . HIS A 1 86 ? 3.950 18.415 -10.635 1.00 75.00 86 HIS A C 1
ATOM 716 O O . HIS A 1 86 ? 4.788 18.729 -11.484 1.00 75.00 86 HIS A O 1
ATOM 722 N N . ALA A 1 87 ? 2.641 18.616 -10.835 1.00 72.12 87 ALA A N 1
ATOM 723 C CA . ALA A 1 87 ? 2.085 19.273 -12.023 1.00 72.12 87 ALA A CA 1
ATOM 724 C C . ALA A 1 87 ? 2.698 20.669 -12.300 1.00 72.12 87 ALA A C 1
ATOM 726 O O . ALA A 1 87 ? 2.561 21.198 -13.403 1.00 72.12 87 ALA A O 1
ATOM 727 N N . LEU A 1 88 ? 3.411 21.255 -11.325 1.00 60.69 88 LEU A N 1
ATOM 728 C CA . LEU A 1 88 ? 4.084 22.556 -11.406 1.00 60.69 88 LEU A CA 1
ATOM 729 C C . LEU A 1 88 ? 5.637 22.500 -11.384 1.00 60.69 88 LEU A C 1
ATOM 731 O O . LEU A 1 88 ? 6.264 23.530 -11.148 1.00 60.69 88 LEU A O 1
ATOM 735 N N . LYS A 1 89 ? 6.260 21.358 -11.734 1.00 59.22 89 LYS A N 1
ATOM 736 C CA . LYS A 1 89 ? 7.721 21.132 -11.928 1.00 59.22 89 LYS A CA 1
ATOM 737 C C . LYS A 1 89 ? 8.592 21.108 -10.658 1.00 59.22 89 LYS A C 1
ATOM 739 O O . LYS A 1 89 ? 9.191 22.119 -10.292 1.00 59.22 89 LYS A O 1
ATOM 744 N N . ARG A 1 90 ? 8.799 19.920 -10.078 1.00 53.19 90 ARG A N 1
ATOM 745 C CA . ARG A 1 90 ? 9.990 19.552 -9.271 1.00 53.19 90 ARG A CA 1
ATOM 746 C C . ARG A 1 90 ? 10.306 18.075 -9.519 1.00 53.19 90 ARG A C 1
ATOM 748 O O . ARG A 1 90 ? 9.369 17.330 -9.761 1.00 53.19 90 ARG A O 1
ATOM 755 N N . LYS A 1 91 ? 11.576 17.665 -9.473 1.00 55.16 91 LYS A N 1
ATOM 756 C CA . LYS A 1 91 ? 11.959 16.245 -9.557 1.00 55.16 91 LYS A CA 1
ATOM 757 C C . LYS A 1 91 ? 11.954 15.598 -8.169 1.00 55.16 91 LYS A C 1
ATOM 759 O O . LYS A 1 91 ? 12.410 16.253 -7.234 1.00 55.16 91 LYS A O 1
ATOM 764 N N . CYS A 1 92 ? 11.468 14.361 -8.027 1.00 61.66 92 CYS A N 1
ATOM 765 C CA . CYS A 1 92 ? 11.602 13.565 -6.791 1.00 61.66 92 CYS A CA 1
ATOM 766 C C . CYS A 1 92 ? 12.135 12.144 -7.064 1.00 61.66 92 CYS A C 1
ATOM 768 O O . CYS A 1 92 ? 12.220 11.708 -8.211 1.00 61.66 92 CYS A O 1
ATOM 770 N N . VAL A 1 93 ? 12.462 11.412 -5.994 1.00 64.81 93 VAL A N 1
ATOM 771 C CA . VAL A 1 93 ? 12.999 10.038 -6.030 1.00 64.81 93 VAL A CA 1
ATOM 772 C C . VAL A 1 93 ? 12.053 9.038 -6.714 1.00 64.81 93 VAL A C 1
ATOM 774 O O . VAL A 1 93 ? 12.504 8.148 -7.437 1.00 64.81 93 VAL A O 1
ATOM 777 N N . TYR A 1 94 ? 10.738 9.186 -6.545 1.00 69.69 94 TYR A N 1
ATOM 778 C CA . TYR A 1 94 ? 9.771 8.323 -7.224 1.00 69.69 94 TYR A CA 1
ATOM 779 C C . TYR A 1 94 ? 9.768 8.538 -8.743 1.00 69.69 94 TYR A C 1
ATOM 781 O O . TYR A 1 94 ? 9.637 7.577 -9.495 1.00 69.69 94 TYR A O 1
ATOM 789 N N . GLU A 1 95 ? 9.989 9.770 -9.209 1.00 70.69 95 GLU A N 1
ATOM 790 C CA . GLU A 1 95 ? 10.123 10.067 -10.641 1.00 70.69 95 GLU A CA 1
ATOM 791 C C . GLU A 1 95 ? 11.327 9.342 -11.251 1.00 70.69 95 GLU A C 1
ATOM 793 O O . GLU A 1 95 ? 11.199 8.779 -12.329 1.00 70.69 95 GLU A O 1
ATOM 798 N N . GLN A 1 96 ? 12.447 9.234 -10.526 1.00 71.56 96 GLN A N 1
ATOM 799 C CA . GLN A 1 96 ? 13.596 8.430 -10.961 1.00 71.56 96 GLN A CA 1
ATOM 800 C C . GLN A 1 96 ? 13.232 6.945 -11.124 1.00 71.56 96 GLN A C 1
ATOM 802 O O . GLN A 1 96 ? 13.615 6.320 -12.107 1.00 71.56 96 GLN A O 1
ATOM 807 N N . SER A 1 97 ? 12.454 6.384 -10.194 1.00 73.94 97 SER A N 1
ATOM 808 C CA . SER A 1 97 ? 11.993 4.989 -10.301 1.00 73.94 97 SER A CA 1
ATOM 809 C C . SER A 1 97 ? 11.025 4.790 -11.478 1.00 73.94 97 SER A C 1
ATOM 811 O O . SER A 1 97 ? 10.937 3.700 -12.033 1.00 73.94 97 SER A O 1
ATOM 813 N N . LEU A 1 98 ? 10.281 5.828 -11.875 1.00 73.62 98 LEU A N 1
ATOM 814 C CA . LEU A 1 98 ? 9.449 5.791 -13.080 1.00 73.62 98 LEU A CA 1
ATOM 815 C C . LEU A 1 98 ? 10.282 5.932 -14.359 1.00 73.62 98 LEU A C 1
ATOM 817 O O . LEU A 1 98 ? 10.017 5.206 -15.311 1.00 73.62 98 LEU A O 1
ATOM 821 N N . GLU A 1 99 ? 11.286 6.817 -14.371 1.00 76.44 99 GLU A N 1
ATOM 822 C CA . GLU A 1 99 ? 12.244 6.965 -15.477 1.00 76.44 99 GLU A CA 1
ATOM 823 C C . GLU A 1 99 ? 12.967 5.622 -15.745 1.00 76.44 99 GLU A C 1
ATOM 825 O O . GLU A 1 99 ? 13.075 5.210 -16.895 1.00 76.44 99 GLU A O 1
ATOM 830 N N . GLU A 1 100 ? 13.358 4.875 -14.700 1.00 75.81 100 GLU A N 1
ATOM 831 C CA . GLU A 1 100 ? 13.939 3.518 -14.809 1.00 75.81 100 GLU A CA 1
ATOM 832 C C . GLU A 1 100 ? 13.010 2.510 -15.519 1.00 75.81 100 GLU A C 1
ATOM 834 O O . GLU A 1 100 ? 13.471 1.605 -16.219 1.00 75.81 100 GLU A O 1
ATOM 839 N N . LEU A 1 101 ? 11.692 2.649 -15.340 1.00 76.31 101 LEU A N 1
ATOM 840 C CA . LEU A 1 101 ? 10.704 1.784 -15.984 1.00 76.31 101 LEU A CA 1
ATOM 841 C C . LEU A 1 101 ? 10.377 2.208 -17.415 1.00 76.31 101 LEU A C 1
ATOM 843 O O . LEU A 1 101 ? 9.838 1.382 -18.148 1.00 76.31 101 LEU A O 1
ATOM 847 N N . ASP A 1 102 ? 10.681 3.439 -17.826 1.00 71.25 102 ASP A N 1
ATOM 848 C CA . ASP A 1 102 ? 10.329 3.946 -19.159 1.00 71.25 102 ASP A CA 1
ATOM 849 C C . ASP A 1 102 ? 11.088 3.188 -20.263 1.00 71.25 102 ASP A C 1
ATOM 851 O O . ASP A 1 102 ? 10.510 2.815 -21.283 1.00 71.25 102 ASP A O 1
ATOM 855 N N . ASP A 1 103 ? 12.340 2.804 -19.996 1.00 67.00 103 ASP A N 1
ATOM 856 C CA . ASP A 1 103 ? 13.128 1.925 -20.874 1.00 67.00 103 ASP A CA 1
ATOM 857 C C . ASP A 1 103 ? 12.530 0.507 -20.990 1.00 67.00 103 ASP A C 1
ATOM 859 O O . ASP A 1 103 ? 12.768 -0.208 -21.969 1.00 67.00 103 ASP A O 1
ATOM 863 N N . CYS A 1 104 ? 11.744 0.084 -19.994 1.00 65.69 104 CYS A N 1
ATOM 864 C CA . CYS A 1 104 ? 11.099 -1.230 -19.944 1.00 65.69 104 CYS A CA 1
ATOM 865 C C . CYS A 1 104 ? 9.652 -1.206 -20.466 1.00 65.69 104 CYS A C 1
ATOM 867 O O . CYS A 1 104 ? 9.129 -2.234 -20.909 1.00 65.69 104 CYS A O 1
ATOM 869 N N . ALA A 1 105 ? 8.978 -0.059 -20.381 1.00 63.47 105 ALA A N 1
ATOM 870 C CA . ALA A 1 105 ? 7.590 0.116 -20.766 1.00 63.47 105 ALA A CA 1
ATOM 871 C C . ALA A 1 105 ? 7.512 0.451 -22.261 1.00 63.47 105 ALA A C 1
ATOM 873 O O . ALA A 1 105 ? 7.946 1.503 -22.721 1.00 63.47 105 ALA A O 1
ATOM 874 N N . GLY A 1 106 ? 6.936 -0.458 -23.053 1.00 57.59 106 GLY A N 1
ATOM 875 C CA . GLY A 1 106 ? 6.662 -0.189 -24.466 1.00 57.59 106 GLY A CA 1
ATOM 876 C C . GLY A 1 106 ? 5.923 1.145 -24.635 1.00 57.59 106 GLY A C 1
ATOM 877 O O . GLY A 1 106 ? 4.951 1.416 -23.929 1.00 57.59 106 GLY A O 1
ATOM 878 N N . HIS A 1 107 ? 6.397 1.987 -25.555 1.00 53.16 107 HIS A N 1
ATOM 879 C CA . HIS A 1 107 ? 5.905 3.353 -25.719 1.00 53.16 107 HIS A CA 1
ATOM 880 C C . HIS A 1 107 ? 4.387 3.397 -25.990 1.00 53.16 107 HIS A C 1
ATOM 882 O O . HIS A 1 107 ? 3.915 2.959 -27.039 1.00 53.16 107 HIS A O 1
ATOM 888 N N . GLY A 1 108 ? 3.635 4.023 -25.079 1.00 54.09 108 GLY A N 1
ATOM 889 C CA . GLY A 1 108 ? 2.474 4.843 -25.438 1.00 54.09 108 GLY A CA 1
ATOM 890 C C . GLY A 1 108 ? 1.180 4.150 -25.880 1.00 54.09 108 GLY A C 1
ATOM 891 O O . GLY A 1 108 ? 0.440 4.741 -26.664 1.00 54.09 108 GLY A O 1
ATOM 892 N N . ALA A 1 109 ? 0.842 2.960 -25.381 1.00 51.03 109 ALA A N 1
ATOM 893 C CA . ALA A 1 109 ? -0.512 2.428 -25.568 1.00 51.03 109 ALA A CA 1
ATOM 894 C C . ALA A 1 109 ? -1.433 2.866 -24.417 1.00 51.03 109 ALA A C 1
ATOM 896 O O . ALA A 1 109 ? -1.231 2.483 -23.265 1.00 51.03 109 ALA A O 1
ATOM 897 N N . ALA A 1 110 ? -2.469 3.652 -24.719 1.00 56.00 110 ALA A N 1
ATOM 898 C CA . ALA A 1 110 ? -3.559 3.893 -23.779 1.00 56.00 110 ALA A CA 1
ATOM 899 C C . ALA A 1 110 ? -4.268 2.558 -23.497 1.00 56.00 110 ALA A C 1
ATOM 901 O O . ALA A 1 110 ? -4.930 1.997 -24.370 1.00 56.00 110 ALA A O 1
ATOM 902 N N . ILE A 1 111 ? -4.103 2.029 -22.283 1.00 58.06 111 ILE A N 1
ATOM 903 C CA . ILE A 1 111 ? -4.679 0.747 -21.863 1.00 58.06 111 ILE A CA 1
ATOM 904 C C . ILE A 1 111 ? -6.162 0.949 -21.505 1.00 58.06 111 ILE A C 1
ATOM 906 O O . ILE A 1 111 ? -6.563 0.832 -20.344 1.00 58.06 111 ILE A O 1
ATOM 910 N N . ASP A 1 112 ? -6.980 1.290 -22.496 1.00 59.47 112 ASP A N 1
ATOM 911 C CA . ASP A 1 112 ? -8.432 1.434 -22.323 1.00 59.47 112 ASP A CA 1
ATOM 912 C C . ASP A 1 112 ? -9.207 0.152 -22.662 1.00 59.47 112 ASP A C 1
ATOM 914 O O . ASP A 1 112 ? -10.384 0.031 -22.326 1.00 59.47 112 ASP A O 1
ATOM 918 N N . ASP A 1 113 ? -8.537 -0.858 -23.226 1.00 74.12 113 ASP A N 1
ATOM 919 C CA . ASP A 1 113 ? -9.136 -2.158 -23.524 1.00 74.12 113 ASP A CA 1
ATOM 920 C C . ASP A 1 113 ? -8.939 -3.155 -22.363 1.00 74.12 113 ASP A C 1
ATOM 922 O O . ASP A 1 113 ? -7.834 -3.342 -21.840 1.00 74.12 113 ASP A O 1
ATOM 926 N N . ALA A 1 114 ? -10.018 -3.828 -21.956 1.00 73.75 114 ALA A N 1
ATOM 927 C CA . ALA A 1 114 ? -9.981 -4.903 -20.966 1.00 73.75 114 ALA A CA 1
ATOM 928 C C . ALA A 1 114 ? -9.069 -6.064 -21.403 1.00 73.75 114 ALA A C 1
ATOM 930 O O . ALA A 1 114 ? -8.403 -6.663 -20.557 1.00 73.75 114 ALA A O 1
ATOM 931 N N . VAL A 1 115 ? -8.987 -6.334 -22.711 1.00 74.81 115 VAL A N 1
ATOM 932 C CA . VAL A 1 115 ? -8.103 -7.361 -23.282 1.00 74.81 115 VAL A CA 1
ATOM 933 C C . VAL A 1 115 ? -6.636 -6.979 -23.087 1.00 74.81 115 VAL A C 1
ATOM 935 O O . VAL A 1 115 ? -5.844 -7.794 -22.616 1.00 74.81 115 VAL A O 1
ATOM 938 N N . MET A 1 116 ? -6.283 -5.715 -23.344 1.00 78.94 116 MET A N 1
ATOM 939 C CA . MET A 1 116 ? -4.921 -5.213 -23.127 1.00 78.94 116 MET A CA 1
ATOM 940 C C . MET A 1 116 ? -4.529 -5.246 -21.645 1.00 78.94 116 MET A C 1
ATOM 942 O O . MET A 1 116 ? -3.3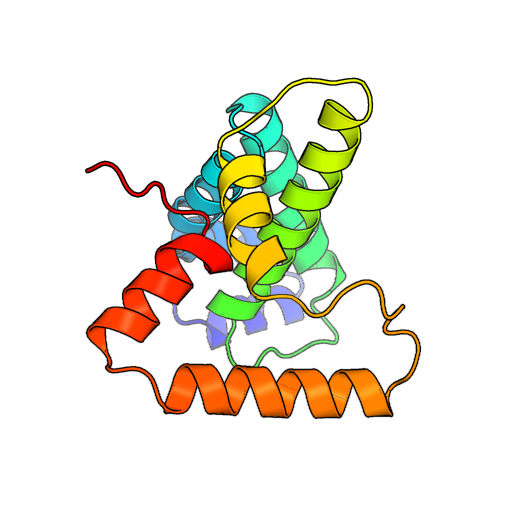90 -5.574 -21.318 1.00 78.94 116 MET A O 1
ATOM 946 N N . LYS A 1 117 ? -5.468 -4.965 -20.726 1.00 80.00 117 LYS A N 1
ATOM 947 C CA . LYS A 1 117 ? -5.222 -5.106 -19.276 1.00 80.00 117 LYS A CA 1
ATOM 948 C C . LYS A 1 117 ? -4.910 -6.548 -18.899 1.00 80.00 117 LYS A C 1
ATOM 950 O O . LYS A 1 117 ? -3.982 -6.787 -18.131 1.00 80.00 117 LYS A O 1
ATOM 955 N N . GLU A 1 118 ? -5.673 -7.505 -19.421 1.00 84.25 118 GLU A N 1
ATOM 956 C CA . GLU A 1 118 ? -5.446 -8.922 -19.142 1.00 84.25 118 GLU A CA 1
ATOM 957 C C . GLU A 1 118 ? -4.088 -9.395 -19.682 1.00 84.25 118 GLU A C 1
ATOM 959 O O . GLU A 1 118 ? -3.350 -10.097 -18.986 1.00 84.25 118 GLU A O 1
ATOM 964 N N . GLU A 1 119 ? -3.729 -8.982 -20.897 1.00 84.81 119 GLU A N 1
ATOM 965 C CA . GLU A 1 119 ? -2.440 -9.307 -21.506 1.00 84.81 119 GLU A CA 1
ATOM 966 C C . GLU A 1 119 ? -1.265 -8.683 -20.745 1.00 84.81 119 GLU A C 1
ATOM 968 O O . GLU A 1 119 ? -0.269 -9.365 -20.480 1.00 84.81 119 GLU A O 1
ATOM 973 N N . LEU A 1 120 ? -1.404 -7.432 -20.298 1.00 84.38 120 LEU A N 1
ATOM 974 C CA . LEU A 1 120 ? -0.404 -6.785 -19.456 1.00 84.38 120 LEU A CA 1
ATOM 975 C C . LEU A 1 120 ? -0.220 -7.538 -18.135 1.00 84.38 120 LEU A C 1
ATOM 977 O O . LEU A 1 120 ? 0.908 -7.844 -17.754 1.00 84.38 120 LEU A O 1
ATOM 981 N N . VAL A 1 121 ? -1.316 -7.897 -17.457 1.00 86.88 121 VAL A N 1
ATOM 982 C CA . VAL A 1 121 ? -1.259 -8.668 -16.205 1.00 86.88 121 VAL A CA 1
ATOM 983 C C . VAL A 1 121 ? -0.546 -10.003 -16.420 1.00 86.88 121 VAL A C 1
ATOM 985 O O . VAL A 1 121 ? 0.314 -10.363 -15.614 1.00 86.88 121 VAL A O 1
ATOM 988 N N . LYS A 1 122 ? -0.846 -10.727 -17.506 1.00 88.44 122 LYS A N 1
ATOM 989 C CA . LYS A 1 122 ? -0.167 -11.991 -17.844 1.00 88.44 122 LYS A CA 1
ATOM 990 C C . LYS A 1 122 ? 1.324 -11.788 -18.107 1.00 88.44 122 LYS A C 1
ATOM 992 O O . LYS A 1 122 ? 2.131 -12.585 -17.635 1.00 88.44 122 LYS A O 1
ATOM 997 N N . THR A 1 123 ? 1.679 -10.730 -18.829 1.00 89.25 123 THR A N 1
ATOM 998 C CA . THR A 1 123 ? 3.067 -10.410 -19.181 1.00 89.25 123 THR A CA 1
ATOM 999 C C . THR A 1 123 ? 3.883 -10.064 -17.940 1.00 89.25 123 THR A C 1
ATOM 1001 O O . THR A 1 123 ? 4.919 -10.680 -17.704 1.00 89.25 123 THR A O 1
ATOM 1004 N N . VAL A 1 124 ? 3.374 -9.170 -17.087 1.00 88.06 124 VAL A N 1
ATOM 1005 C CA . VAL A 1 124 ? 4.020 -8.805 -15.816 1.00 88.06 124 VAL A CA 1
ATOM 1006 C C . VAL A 1 124 ? 4.120 -10.013 -14.883 1.00 88.06 124 VAL A C 1
ATOM 1008 O O . VAL A 1 124 ? 5.162 -10.233 -14.275 1.00 88.06 124 VAL A O 1
ATOM 1011 N N . SER A 1 125 ? 3.072 -10.840 -14.798 1.00 90.69 125 SER A N 1
ATOM 1012 C CA . SER A 1 125 ? 3.088 -12.043 -13.951 1.00 90.69 125 SER A CA 1
ATOM 1013 C C . SER A 1 125 ? 4.140 -13.054 -14.407 1.00 90.69 125 SER A C 1
ATOM 1015 O O . SER A 1 125 ? 4.806 -13.656 -13.570 1.00 90.69 125 SER A O 1
ATOM 1017 N N . ARG A 1 126 ? 4.309 -13.230 -15.724 1.00 92.56 126 ARG A N 1
ATOM 1018 C CA . ARG A 1 126 ? 5.361 -14.084 -16.287 1.00 92.56 126 ARG A CA 1
ATOM 1019 C C . ARG A 1 126 ? 6.744 -13.514 -15.996 1.00 92.56 126 ARG A C 1
ATOM 1021 O O . ARG A 1 126 ? 7.565 -14.230 -15.447 1.00 92.56 126 ARG A O 1
ATOM 1028 N N . PHE A 1 127 ? 6.956 -12.227 -16.271 1.00 91.12 127 PHE A N 1
ATOM 1029 C CA . PHE A 1 127 ? 8.218 -11.548 -15.979 1.00 91.12 127 PHE A CA 1
ATOM 1030 C C . PHE A 1 127 ? 8.633 -11.725 -14.513 1.00 91.12 127 PHE A C 1
ATOM 1032 O O . PHE A 1 127 ? 9.736 -12.182 -14.240 1.00 91.12 127 PHE A O 1
ATOM 1039 N N . LEU A 1 128 ? 7.728 -11.452 -13.566 1.00 91.31 128 LEU A N 1
ATOM 1040 C CA . LEU A 1 128 ? 8.000 -11.650 -12.140 1.00 91.31 128 LEU A CA 1
ATOM 1041 C C . LEU A 1 128 ? 8.238 -13.126 -11.785 1.00 91.31 128 LEU A C 1
ATOM 1043 O O . LEU A 1 128 ? 9.000 -13.413 -10.865 1.00 91.31 128 LEU A O 1
ATOM 1047 N N . GLY A 1 129 ? 7.586 -14.059 -12.482 1.00 92.00 129 GLY A N 1
ATOM 1048 C CA . GLY A 1 129 ? 7.784 -15.499 -12.306 1.00 92.00 129 GLY A CA 1
ATOM 1049 C C . GLY A 1 129 ? 9.128 -16.015 -12.828 1.00 92.00 129 GLY A C 1
ATOM 1050 O O . GLY A 1 129 ? 9.639 -16.990 -12.286 1.00 92.00 129 GLY A O 1
ATOM 1051 N N . ASP A 1 130 ? 9.703 -15.349 -13.831 1.00 94.50 130 ASP A N 1
ATOM 1052 C CA . ASP A 1 130 ? 10.983 -15.716 -14.446 1.00 94.50 130 ASP A CA 1
ATOM 1053 C C . ASP A 1 130 ? 12.197 -15.160 -13.669 1.00 94.50 130 ASP A C 1
ATOM 1055 O O . ASP A 1 130 ? 13.330 -15.604 -13.871 1.00 94.50 130 ASP A O 1
ATOM 1059 N N . LEU A 1 131 ? 11.982 -14.194 -12.768 1.00 93.75 131 LEU A N 1
ATOM 1060 C CA . LEU A 1 131 ? 13.024 -13.659 -11.890 1.00 93.75 131 LEU A CA 1
ATOM 1061 C C . LEU A 1 131 ? 13.389 -14.648 -10.773 1.00 93.75 131 LEU A C 1
ATOM 1063 O O . LEU A 1 131 ? 12.541 -15.364 -10.238 1.00 93.75 131 LEU A O 1
ATOM 1067 N N . SER A 1 132 ? 14.658 -14.622 -10.351 1.00 95.25 132 SER A N 1
ATOM 1068 C CA . SER A 1 132 ? 15.067 -15.251 -9.091 1.00 95.25 132 SER A CA 1
ATOM 1069 C C . SER A 1 132 ? 14.351 -14.594 -7.909 1.00 95.25 132 SER A C 1
ATOM 1071 O O . SER A 1 132 ? 13.986 -13.419 -7.983 1.00 95.25 132 SER A O 1
ATOM 1073 N N . ASP A 1 133 ? 14.197 -15.322 -6.801 1.00 92.31 133 ASP A N 1
ATOM 1074 C CA . ASP A 1 133 ? 13.500 -14.811 -5.614 1.00 92.31 133 ASP A CA 1
ATOM 1075 C C . ASP A 1 133 ? 14.076 -13.463 -5.148 1.00 92.31 133 ASP A C 1
ATOM 1077 O O . ASP A 1 133 ? 13.334 -12.497 -5.003 1.00 92.31 133 ASP A O 1
ATOM 1081 N N . ASN A 1 134 ? 15.407 -13.355 -5.064 1.00 93.12 134 ASN A N 1
ATOM 1082 C CA . ASN A 1 134 ? 16.086 -12.113 -4.689 1.00 93.12 134 ASN A CA 1
ATOM 1083 C C . ASN A 1 134 ? 15.787 -10.950 -5.652 1.00 93.12 134 ASN A C 1
ATOM 1085 O O . ASN A 1 134 ? 15.531 -9.831 -5.220 1.00 93.12 134 ASN A O 1
ATOM 1089 N N . ASN A 1 135 ? 15.799 -11.198 -6.965 1.00 91.75 135 ASN A N 1
ATOM 1090 C CA . ASN A 1 135 ? 15.544 -10.141 -7.947 1.00 91.75 135 ASN A CA 1
ATOM 1091 C C . ASN A 1 135 ? 14.071 -9.722 -7.961 1.00 91.75 135 ASN A C 1
ATOM 1093 O O . ASN A 1 135 ? 13.773 -8.544 -8.148 1.00 91.75 135 ASN A O 1
ATOM 1097 N N . ARG A 1 136 ? 13.151 -10.671 -7.751 1.00 92.69 136 ARG A N 1
ATOM 1098 C CA . ARG A 1 136 ? 11.722 -10.379 -7.616 1.00 92.69 136 ARG A CA 1
ATOM 1099 C C . ARG A 1 136 ? 11.455 -9.526 -6.380 1.00 92.69 136 ARG A C 1
ATOM 1101 O O . ARG A 1 136 ? 10.686 -8.573 -6.474 1.00 92.69 136 ARG A O 1
ATOM 1108 N N . ASP A 1 137 ? 12.101 -9.836 -5.262 1.00 90.12 137 ASP A N 1
ATOM 1109 C CA . ASP A 1 137 ? 11.949 -9.077 -4.022 1.00 90.12 137 ASP A CA 1
ATOM 1110 C C . ASP A 1 137 ? 12.480 -7.648 -4.185 1.00 90.12 137 ASP A C 1
ATOM 1112 O O . ASP A 1 137 ? 11.750 -6.700 -3.904 1.00 90.12 137 ASP A O 1
ATOM 1116 N N . ILE A 1 138 ? 13.674 -7.469 -4.763 1.00 90.44 138 ILE A N 1
ATOM 1117 C CA . ILE A 1 138 ? 14.225 -6.136 -5.073 1.00 90.44 138 ILE A CA 1
ATOM 1118 C C . ILE A 1 138 ? 13.287 -5.348 -5.999 1.00 90.44 138 ILE A C 1
ATOM 1120 O O . ILE A 1 138 ? 13.025 -4.169 -5.760 1.00 90.44 138 ILE A O 1
ATOM 1124 N N . PHE A 1 139 ? 12.746 -5.993 -7.038 1.00 89.88 139 PHE A N 1
ATOM 1125 C CA . PHE A 1 139 ? 11.807 -5.351 -7.960 1.00 89.88 139 PHE A CA 1
ATOM 1126 C C . PHE A 1 139 ? 10.538 -4.877 -7.236 1.00 89.88 139 PHE A C 1
ATOM 1128 O O . PHE A 1 139 ? 10.060 -3.766 -7.471 1.00 89.88 139 PHE A O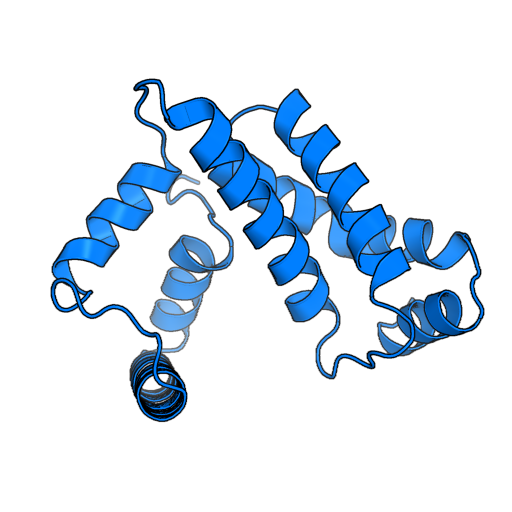 1
ATOM 1135 N N . LEU A 1 140 ? 9.984 -5.701 -6.343 1.00 90.19 140 LEU A N 1
ATOM 1136 C CA . LEU A 1 140 ? 8.802 -5.340 -5.564 1.00 90.19 140 LEU A CA 1
ATOM 1137 C C . LEU A 1 140 ? 9.106 -4.235 -4.548 1.00 90.19 140 LEU A C 1
ATOM 1139 O O . LEU A 1 140 ? 8.326 -3.293 -4.439 1.00 90.19 140 LEU A O 1
ATOM 1143 N N . GLU A 1 141 ? 10.231 -4.289 -3.846 1.00 89.44 141 GLU A N 1
ATOM 1144 C CA . GLU A 1 141 ? 10.627 -3.225 -2.921 1.00 89.44 141 GLU A CA 1
ATOM 1145 C C . GLU A 1 141 ? 10.761 -1.880 -3.642 1.00 89.44 141 GLU A C 1
ATOM 1147 O O . GLU A 1 141 ? 10.108 -0.903 -3.267 1.00 89.44 141 GLU A O 1
ATOM 1152 N N . ARG A 1 142 ? 11.499 -1.851 -4.756 1.00 86.69 142 ARG A N 1
ATOM 1153 C CA . ARG A 1 142 ? 11.728 -0.630 -5.536 1.00 86.69 142 ARG A CA 1
ATOM 1154 C C . ARG A 1 142 ? 10.445 -0.092 -6.167 1.00 86.69 142 ARG A C 1
ATOM 1156 O O . ARG A 1 142 ? 10.072 1.054 -5.936 1.00 86.69 142 ARG A O 1
ATOM 1163 N N . TYR A 1 143 ? 9.747 -0.908 -6.956 1.00 86.25 143 TYR A N 1
ATOM 1164 C CA . TYR A 1 143 ? 8.666 -0.416 -7.816 1.00 86.25 143 TYR A CA 1
ATOM 1165 C C . TYR A 1 143 ? 7.274 -0.600 -7.224 1.00 86.25 143 TYR A C 1
ATOM 1167 O O . TYR A 1 143 ? 6.360 0.160 -7.559 1.00 86.25 143 TYR A O 1
ATOM 1175 N N . TRP A 1 144 ? 7.061 -1.596 -6.356 1.00 87.12 144 TRP A N 1
ATOM 1176 C CA . TRP A 1 144 ? 5.772 -1.789 -5.693 1.00 87.12 144 TRP A CA 1
ATOM 1177 C C . TRP A 1 144 ? 5.676 -0.994 -4.389 1.00 87.12 144 TRP A C 1
ATOM 1179 O O . TRP A 1 144 ? 4.710 -0.238 -4.251 1.00 87.12 144 TRP A O 1
ATOM 1189 N N . PHE A 1 145 ? 6.663 -1.113 -3.497 1.00 86.44 145 PHE A N 1
ATOM 1190 C CA . PHE A 1 145 ? 6.675 -0.465 -2.180 1.00 86.44 145 PHE A CA 1
ATOM 1191 C C . PHE A 1 145 ? 7.322 0.926 -2.149 1.00 86.44 145 PHE A C 1
ATOM 1193 O O . PHE A 1 145 ? 7.172 1.614 -1.143 1.00 86.44 145 PHE A O 1
ATOM 1200 N N . ALA A 1 146 ? 7.936 1.372 -3.252 1.00 85.06 146 ALA A N 1
ATOM 1201 C CA . ALA A 1 146 ? 8.622 2.665 -3.345 1.00 85.06 146 ALA A CA 1
ATOM 1202 C C . ALA A 1 146 ? 9.750 2.824 -2.306 1.00 85.06 146 ALA A C 1
ATOM 1204 O O . ALA A 1 146 ? 10.008 3.921 -1.814 1.00 85.06 146 ALA A O 1
ATOM 1205 N N . SER A 1 147 ? 10.413 1.718 -1.964 1.00 83.12 147 SER A N 1
ATOM 1206 C CA . SER A 1 147 ? 11.568 1.703 -1.069 1.00 83.12 147 SER A CA 1
ATOM 1207 C C . SER A 1 147 ? 12.784 2.347 -1.759 1.00 83.12 147 SER A C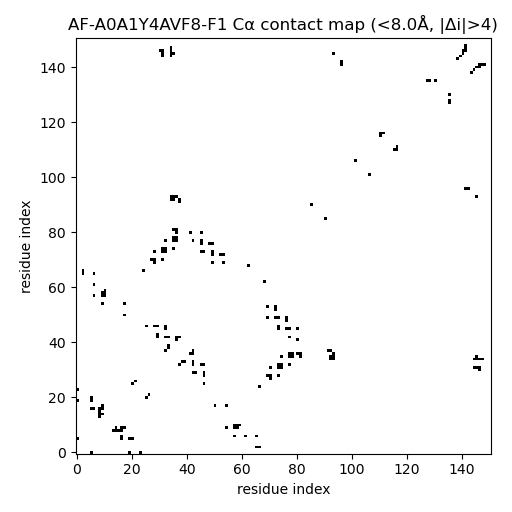 1
ATOM 1209 O O . SER A 1 147 ? 13.020 2.151 -2.960 1.00 83.12 147 SER A O 1
ATOM 1211 N N . SER A 1 148 ? 13.572 3.128 -1.014 1.00 74.06 148 SER A N 1
ATOM 1212 C CA . SER A 1 148 ? 14.856 3.650 -1.499 1.00 74.06 148 SER A CA 1
ATOM 1213 C C . SER A 1 148 ? 15.856 2.509 -1.705 1.00 74.06 148 SER A C 1
ATOM 1215 O O . SER A 1 148 ? 15.790 1.486 -1.031 1.00 74.06 148 SER A O 1
ATOM 1217 N N . LEU A 1 149 ? 16.796 2.684 -2.639 1.00 67.06 149 LEU A N 1
ATOM 1218 C CA . LEU A 1 149 ? 17.912 1.744 -2.841 1.00 67.06 149 LEU A CA 1
ATOM 1219 C C . LEU A 1 149 ? 19.086 1.998 -1.882 1.00 67.06 149 LEU A C 1
ATOM 1221 O O . LEU A 1 149 ? 20.054 1.244 -1.897 1.00 67.06 149 LEU A O 1
ATOM 1225 N N . GLU A 1 150 ? 19.018 3.065 -1.087 1.00 57.59 150 GLU A N 1
ATOM 1226 C CA . GLU A 1 150 ? 20.007 3.374 -0.057 1.00 57.59 150 GLU A CA 1
ATOM 1227 C C . GLU A 1 150 ? 19.547 2.780 1.283 1.00 57.59 150 GLU A C 1
ATOM 1229 O O . GLU A 1 150 ? 18.455 3.112 1.758 1.00 57.59 150 GLU A O 1
ATOM 1234 N N . GLU A 1 151 ? 20.381 1.892 1.840 1.00 39.72 151 GLU A N 1
ATOM 1235 C CA . GLU A 1 151 ? 20.441 1.521 3.266 1.00 39.72 151 GLU A CA 1
ATOM 1236 C C . GLU A 1 151 ? 21.486 2.381 3.989 1.00 39.72 151 GLU A C 1
ATOM 1238 O O . GLU A 1 151 ? 22.608 2.531 3.446 1.00 39.72 151 GLU A O 1
#

Sequence (151 aa):
MEDKDIIALYWERSERAIEETDIKYGRLCRSISMGIVDDTRDSEEVINDSWLAVWNTLPPQWPKLFKAYVCRIVKNLSLKRFTHNHALKRKCVYEQSLEELDDCAGHGAAIDDAVMKEELVKTVSRFLGDLSDNNRDIFLERYWFASSLEE

pLDDT: mean 87.18, std 13.35, range [39.72, 98.38]